Protein AF-A0A4R2FC31-F1 (afdb_monomer_lite)

Structure (mmCIF, N/CA/C/O backbone):
data_AF-A0A4R2FC31-F1
#
_entry.id   AF-A0A4R2FC31-F1
#
loop_
_atom_site.group_PDB
_atom_site.id
_atom_site.type_symbol
_atom_site.label_atom_id
_atom_site.label_alt_id
_atom_site.label_comp_id
_atom_site.label_asym_id
_atom_site.label_entity_id
_atom_site.label_seq_id
_atom_site.pdbx_PDB_ins_code
_atom_site.Cartn_x
_atom_site.Cartn_y
_atom_site.Cartn_z
_atom_site.occupancy
_atom_site.B_iso_or_equiv
_atom_site.auth_seq_id
_atom_site.auth_comp_id
_atom_site.auth_asym_id
_atom_site.auth_atom_id
_atom_site.pdbx_PDB_model_num
ATOM 1 N N . MET A 1 1 ? -2.098 2.720 -35.283 1.00 39.56 1 MET A N 1
ATOM 2 C CA . MET A 1 1 ? -0.636 2.538 -35.132 1.00 39.56 1 MET A CA 1
ATOM 3 C C . MET A 1 1 ? 0.038 3.905 -35.299 1.00 39.56 1 MET A C 1
ATOM 5 O O . MET A 1 1 ? 0.246 4.333 -36.428 1.00 39.56 1 MET A O 1
ATOM 9 N N . ASN A 1 2 ? 0.270 4.651 -34.212 1.00 45.22 2 ASN A N 1
ATOM 10 C CA . ASN A 1 2 ? 0.706 6.057 -34.274 1.00 45.22 2 ASN A CA 1
ATOM 11 C C . ASN A 1 2 ? 2.242 6.185 -34.281 1.00 45.22 2 ASN A C 1
ATOM 13 O O . ASN A 1 2 ? 2.898 5.948 -33.273 1.00 45.22 2 ASN A O 1
ATOM 17 N N . LYS A 1 3 ? 2.805 6.576 -35.434 1.00 54.72 3 LYS A N 1
ATOM 18 C CA . LYS A 1 3 ? 4.255 6.687 -35.712 1.00 54.72 3 LYS A CA 1
ATOM 19 C C . LYS A 1 3 ? 4.962 7.869 -35.027 1.00 54.72 3 LYS A C 1
ATOM 21 O O . LYS A 1 3 ? 6.186 7.920 -35.032 1.00 54.72 3 LYS A O 1
ATOM 26 N N . PHE A 1 4 ? 4.219 8.804 -34.443 1.00 56.22 4 PHE A N 1
ATOM 27 C CA . PHE A 1 4 ? 4.773 10.061 -33.929 1.00 56.22 4 PHE A CA 1
ATOM 28 C C . PHE A 1 4 ? 5.530 9.913 -32.600 1.00 56.22 4 PHE A C 1
ATOM 30 O O . PHE A 1 4 ? 6.471 10.659 -32.353 1.00 56.22 4 PHE A O 1
ATOM 37 N N . LEU A 1 5 ? 5.189 8.915 -31.779 1.00 55.22 5 LEU A N 1
ATOM 38 C CA . LEU A 1 5 ? 5.794 8.736 -30.451 1.00 55.22 5 LEU A CA 1
ATOM 39 C C . LEU A 1 5 ? 7.249 8.242 -30.516 1.00 55.22 5 LEU A C 1
ATOM 41 O O . LEU A 1 5 ? 8.086 8.664 -29.724 1.00 55.22 5 LEU A O 1
ATOM 45 N N . HIS A 1 6 ? 7.584 7.415 -31.509 1.00 51.53 6 HIS A N 1
ATOM 46 C CA . HIS A 1 6 ? 8.933 6.860 -31.664 1.00 51.53 6 HIS A CA 1
ATOM 47 C C . HIS A 1 6 ? 9.963 7.891 -32.160 1.00 51.53 6 HIS A C 1
ATOM 49 O O . HIS A 1 6 ? 11.157 7.733 -31.917 1.00 51.53 6 HIS A O 1
ATOM 55 N N . ALA A 1 7 ? 9.509 8.944 -32.850 1.00 55.12 7 ALA A N 1
ATOM 56 C CA . ALA A 1 7 ? 10.374 9.973 -33.428 1.00 55.12 7 ALA A CA 1
ATOM 57 C C . ALA A 1 7 ? 10.897 10.987 -32.393 1.00 55.12 7 ALA A C 1
ATOM 59 O O . ALA A 1 7 ? 11.861 11.691 -32.675 1.00 55.12 7 ALA A O 1
ATOM 60 N N . MET A 1 8 ? 10.299 11.048 -31.196 1.00 56.06 8 MET A N 1
ATOM 61 C CA . MET A 1 8 ? 10.682 11.995 -30.137 1.00 56.06 8 MET A CA 1
ATOM 62 C C . MET A 1 8 ? 11.614 11.398 -29.070 1.00 56.06 8 MET A C 1
ATOM 64 O O . MET A 1 8 ? 11.817 12.011 -28.028 1.00 56.06 8 MET A O 1
ATOM 68 N N . GLY A 1 9 ? 12.172 10.200 -29.286 1.00 46.47 9 GLY A N 1
ATOM 69 C CA . GLY A 1 9 ? 13.070 9.560 -28.312 1.00 46.47 9 GLY A CA 1
ATOM 70 C C . GLY A 1 9 ? 12.388 9.149 -27.000 1.00 46.47 9 GLY A C 1
ATOM 71 O O . GLY A 1 9 ? 13.064 8.770 -26.049 1.00 46.47 9 GLY A O 1
ATOM 72 N N . ILE A 1 10 ? 11.053 9.200 -26.948 1.00 50.69 10 ILE A N 1
ATOM 73 C CA . ILE A 1 10 ? 10.260 8.766 -25.802 1.00 50.69 10 ILE A CA 1
ATOM 74 C C . ILE A 1 10 ? 10.200 7.241 -25.844 1.00 50.69 10 ILE A C 1
ATOM 76 O O . ILE A 1 10 ? 9.410 6.635 -26.572 1.00 50.69 10 ILE A O 1
ATOM 80 N N . THR A 1 11 ? 11.078 6.601 -25.082 1.00 51.28 11 THR A N 1
ATOM 81 C CA . THR A 1 11 ? 11.016 5.168 -24.817 1.00 51.28 11 THR A CA 1
ATOM 82 C C . THR A 1 11 ? 9.758 4.890 -24.005 1.00 51.28 11 THR A C 1
ATOM 84 O O . THR A 1 11 ? 9.649 5.308 -22.855 1.00 51.28 11 THR A O 1
ATOM 87 N N . GLN A 1 12 ? 8.799 4.178 -24.602 1.00 48.69 12 GLN A N 1
ATOM 88 C CA . GLN A 1 12 ? 7.653 3.651 -23.864 1.00 48.69 12 GLN A CA 1
ATOM 89 C C . GLN A 1 12 ? 8.165 2.867 -22.654 1.00 48.69 12 GLN A C 1
ATOM 91 O O . GLN A 1 12 ? 8.967 1.937 -22.803 1.00 48.69 12 GLN A O 1
ATOM 96 N N . TRP A 1 13 ? 7.706 3.250 -21.463 1.00 44.94 13 TRP A N 1
ATOM 97 C CA . TRP A 1 13 ? 8.005 2.536 -20.232 1.00 44.94 13 TRP A CA 1
ATOM 98 C C . TRP A 1 13 ? 7.321 1.171 -20.312 1.00 44.94 13 TRP A C 1
ATOM 100 O O . TRP A 1 13 ? 6.120 1.034 -20.098 1.00 44.94 13 TRP A O 1
ATOM 110 N N . ARG A 1 14 ? 8.078 0.147 -20.710 1.00 44.22 14 ARG A N 1
ATOM 111 C CA . ARG A 1 14 ? 7.619 -1.236 -20.615 1.00 44.22 14 ARG A CA 1
ATOM 112 C C . ARG A 1 14 ? 7.818 -1.662 -19.164 1.00 44.22 14 ARG A C 1
ATOM 114 O O . ARG A 1 14 ? 8.974 -1.670 -18.732 1.00 44.22 14 ARG A O 1
ATOM 121 N N . PRO A 1 15 ? 6.768 -2.046 -18.415 1.00 44.22 15 PRO A N 1
ATOM 122 C CA . PRO A 1 15 ? 6.983 -2.765 -17.174 1.00 44.22 15 PRO A CA 1
ATOM 123 C C . PRO A 1 15 ? 7.801 -4.005 -17.524 1.00 44.22 15 PRO A C 1
ATOM 125 O O . PRO A 1 15 ? 7.405 -4.846 -18.335 1.00 44.22 15 PRO A O 1
ATOM 128 N N . LYS A 1 16 ? 9.018 -4.054 -16.986 1.00 41.56 16 LYS A N 1
ATOM 129 C CA . LYS A 1 16 ? 9.948 -5.157 -17.173 1.00 41.56 16 LYS A CA 1
ATOM 130 C C . LYS A 1 16 ? 9.404 -6.313 -16.336 1.00 41.56 16 LYS A C 1
ATOM 132 O O . LYS A 1 16 ? 9.859 -6.539 -15.223 1.00 41.56 16 LYS A O 1
ATOM 137 N N . VAL A 1 17 ? 8.407 -7.027 -16.860 1.00 42.53 17 VAL A N 1
ATOM 138 C CA . VAL A 1 17 ? 7.999 -8.343 -16.351 1.00 42.53 17 VAL A CA 1
ATOM 139 C C . VAL A 1 17 ? 9.101 -9.322 -16.759 1.00 42.53 17 VAL A C 1
ATOM 141 O O . VAL A 1 17 ? 8.980 -10.104 -17.695 1.00 42.53 17 VAL A O 1
ATOM 144 N N . GLY A 1 18 ? 10.263 -9.153 -16.137 1.00 38.59 18 GLY A N 1
ATOM 145 C CA . GLY A 1 18 ? 11.399 -10.048 -16.225 1.00 38.59 18 GLY A CA 1
ATOM 146 C C . GLY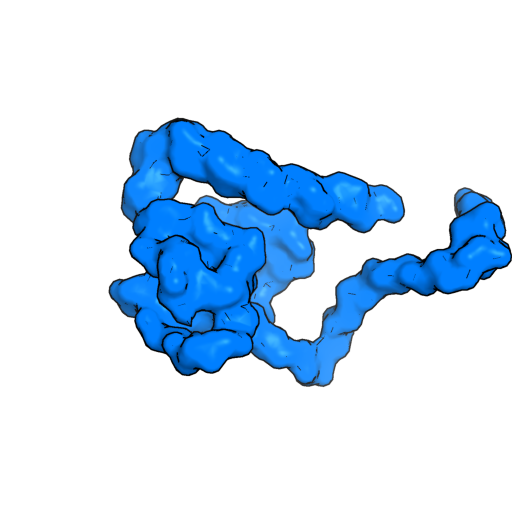 A 1 18 ? 11.521 -10.738 -14.882 1.00 38.59 18 GLY A C 1
ATOM 147 O O . GLY A 1 18 ? 11.609 -10.064 -13.856 1.00 38.59 18 GLY A O 1
ATOM 148 N N . ALA A 1 19 ? 11.513 -12.067 -14.896 1.00 37.78 19 ALA A N 1
ATOM 149 C CA . ALA A 1 19 ? 11.889 -12.885 -13.753 1.00 37.78 19 ALA A CA 1
ATOM 150 C C . ALA A 1 19 ? 13.223 -12.359 -13.183 1.00 37.78 19 ALA A C 1
ATOM 152 O O . ALA A 1 19 ? 14.250 -12.438 -13.856 1.00 37.78 19 ALA A O 1
ATOM 153 N N . GLY A 1 20 ? 13.178 -11.733 -12.002 1.00 43.66 20 GLY A N 1
ATOM 154 C CA . GLY A 1 20 ? 14.325 -11.061 -11.375 1.00 43.66 20 GLY A CA 1
ATOM 155 C C . GLY A 1 20 ? 14.123 -9.588 -10.993 1.00 43.66 20 GLY A C 1
ATOM 156 O O . GLY A 1 20 ? 15.067 -8.971 -10.507 1.00 43.66 20 GLY A O 1
ATOM 157 N N . ALA A 1 21 ? 12.939 -8.997 -11.198 1.00 52.09 21 ALA A N 1
ATOM 158 C CA . ALA A 1 21 ? 12.614 -7.710 -10.576 1.00 52.09 21 ALA A CA 1
ATOM 159 C C . ALA A 1 21 ? 12.565 -7.858 -9.036 1.00 52.09 21 ALA A C 1
ATOM 161 O O . ALA A 1 21 ? 12.040 -8.867 -8.559 1.00 52.09 21 ALA A O 1
ATOM 162 N N . PRO A 1 22 ? 13.111 -6.898 -8.262 1.00 58.28 22 PRO A N 1
ATOM 163 C CA . PRO A 1 22 ? 13.040 -6.943 -6.804 1.00 58.28 22 PRO A CA 1
ATOM 164 C C . PRO A 1 22 ? 11.576 -6.963 -6.359 1.00 58.28 22 PRO A C 1
ATOM 166 O O . PRO A 1 22 ? 10.744 -6.261 -6.942 1.00 58.28 22 PRO A O 1
ATOM 169 N N . ALA A 1 23 ? 11.269 -7.784 -5.353 1.00 65.25 23 ALA A N 1
ATOM 170 C CA . ALA A 1 23 ? 9.930 -7.853 -4.787 1.00 65.25 23 ALA A CA 1
ATOM 171 C C . ALA A 1 23 ? 9.499 -6.461 -4.300 1.00 65.25 23 ALA A C 1
ATOM 173 O O . ALA A 1 23 ? 10.279 -5.725 -3.694 1.00 65.25 23 ALA A O 1
ATOM 174 N N . LEU A 1 24 ? 8.261 -6.085 -4.601 1.00 79.38 24 LEU A N 1
ATOM 175 C CA . LEU A 1 24 ? 7.690 -4.811 -4.187 1.00 79.38 24 LEU A CA 1
ATOM 176 C C . LEU A 1 24 ? 7.267 -4.905 -2.722 1.00 79.38 24 LEU A C 1
ATOM 178 O O . LEU A 1 24 ? 6.448 -5.749 -2.366 1.00 79.38 24 LEU A O 1
ATOM 182 N N . LEU A 1 25 ? 7.821 -4.036 -1.883 1.00 82.06 25 LEU A N 1
ATOM 183 C CA . LEU A 1 25 ? 7.621 -4.091 -0.439 1.00 82.06 25 LEU A CA 1
ATOM 184 C C . LEU A 1 25 ? 6.302 -3.421 -0.035 1.00 82.06 25 LEU A C 1
ATOM 186 O O . LEU A 1 25 ? 6.005 -2.305 -0.468 1.00 82.06 25 LEU A O 1
ATOM 190 N N . LEU A 1 26 ? 5.528 -4.102 0.804 1.00 84.00 26 LEU A N 1
ATOM 191 C CA . LEU A 1 26 ? 4.323 -3.604 1.463 1.00 84.00 26 LEU A CA 1
ATOM 192 C C . LEU A 1 26 ? 4.608 -3.551 2.967 1.00 84.00 26 LEU A C 1
ATOM 194 O O . LEU A 1 26 ? 4.865 -4.595 3.557 1.00 84.00 26 LEU A O 1
ATOM 198 N N . LEU A 1 27 ? 4.572 -2.367 3.574 1.00 83.25 27 LEU A N 1
ATOM 199 C CA . LEU A 1 27 ? 4.850 -2.188 5.002 1.00 83.25 27 LEU A CA 1
ATOM 200 C C . LEU A 1 27 ? 3.550 -2.242 5.813 1.00 83.25 27 LEU A C 1
ATOM 202 O O . LEU A 1 27 ? 2.681 -1.384 5.627 1.00 83.25 27 LEU A O 1
ATOM 206 N N . ALA A 1 28 ? 3.416 -3.236 6.689 1.00 83.75 28 ALA A N 1
ATOM 207 C CA . ALA A 1 28 ? 2.263 -3.419 7.570 1.00 83.75 28 ALA A CA 1
ATOM 208 C C . ALA A 1 28 ? 2.645 -4.200 8.839 1.00 83.75 28 ALA A C 1
ATOM 210 O O . ALA A 1 28 ? 3.470 -5.105 8.757 1.00 83.75 28 ALA A O 1
ATOM 211 N N . ASP A 1 29 ? 1.980 -3.909 9.964 1.00 75.88 29 ASP A N 1
ATOM 212 C CA . ASP A 1 29 ? 2.174 -4.528 11.294 1.00 75.88 29 ASP A CA 1
ATOM 213 C C . ASP A 1 29 ? 1.745 -6.012 11.373 1.00 75.88 29 ASP A C 1
ATOM 215 O O . ASP A 1 29 ? 0.942 -6.412 12.209 1.00 75.88 29 ASP A O 1
ATOM 219 N N . ASP A 1 30 ? 2.312 -6.860 10.518 1.00 60.16 30 ASP A N 1
ATOM 220 C CA . ASP A 1 30 ? 2.217 -8.321 10.611 1.00 60.16 30 ASP A CA 1
ATOM 221 C C . ASP A 1 30 ? 0.855 -8.903 10.181 1.00 60.16 30 ASP A C 1
ATOM 223 O O . ASP A 1 30 ? 0.096 -9.503 10.943 1.00 60.16 30 ASP A O 1
ATOM 227 N N . ASP A 1 31 ? 0.543 -8.743 8.891 1.00 67.69 31 ASP A N 1
ATOM 228 C CA . ASP A 1 31 ? -0.607 -9.402 8.280 1.00 67.69 31 ASP A CA 1
ATOM 229 C C . ASP A 1 31 ? -0.216 -10.072 6.956 1.00 67.69 31 ASP A C 1
ATOM 231 O O . ASP A 1 31 ? -0.377 -9.528 5.862 1.00 67.69 31 ASP A O 1
ATOM 235 N N . HIS A 1 32 ? 0.294 -11.305 7.026 1.00 64.38 32 HIS A N 1
ATOM 236 C CA . HIS A 1 32 ? 0.543 -12.122 5.831 1.00 64.38 32 HIS A CA 1
ATOM 237 C C . HIS A 1 32 ? -0.729 -12.360 4.990 1.00 64.38 32 HIS A C 1
ATOM 239 O O . HIS A 1 32 ? -0.632 -12.737 3.818 1.00 64.38 32 HIS A O 1
ATOM 245 N N . SER A 1 33 ? -1.925 -12.119 5.546 1.00 78.25 33 SER A N 1
ATOM 246 C CA . SER A 1 33 ? -3.189 -12.182 4.807 1.00 78.25 33 SER A CA 1
ATOM 247 C C . SER A 1 33 ? -3.499 -10.902 4.020 1.00 78.25 33 SER A C 1
ATOM 249 O O . SER A 1 33 ? -4.406 -10.899 3.185 1.00 78.25 33 SER A O 1
ATOM 251 N N . LEU A 1 34 ? -2.695 -9.844 4.175 1.00 83.25 34 LEU A N 1
ATOM 252 C CA . LEU A 1 34 ? -2.862 -8.567 3.480 1.00 83.25 34 LEU A CA 1
ATOM 253 C C . LEU A 1 34 ? -2.863 -8.726 1.954 1.00 83.25 34 LEU A C 1
ATOM 255 O O . LEU A 1 34 ? -3.674 -8.108 1.270 1.00 83.25 34 LEU A O 1
ATOM 259 N N . LEU A 1 35 ? -2.026 -9.614 1.408 1.00 83.25 35 LEU A N 1
ATOM 260 C CA . LEU A 1 35 ? -2.007 -9.923 -0.030 1.00 83.25 35 LEU A CA 1
ATOM 261 C C . LEU A 1 35 ? -3.255 -10.672 -0.513 1.00 83.25 35 LEU A C 1
ATOM 263 O O . LEU A 1 35 ? -3.580 -10.629 -1.698 1.00 83.25 35 LEU A O 1
ATOM 267 N N . GLN A 1 36 ? -3.968 -11.341 0.393 1.00 84.44 36 GLN A N 1
ATOM 268 C CA . GLN A 1 36 ? -5.235 -12.019 0.106 1.00 84.44 36 GLN A CA 1
ATOM 269 C C . GLN A 1 36 ? -6.434 -11.077 0.274 1.00 84.44 36 GLN A C 1
ATOM 271 O O . GLN A 1 36 ? -7.559 -11.413 -0.103 1.00 84.44 36 GLN A O 1
ATOM 276 N N . HIS A 1 37 ? -6.210 -9.881 0.820 1.00 86.50 37 HIS A N 1
ATOM 277 C CA . HIS A 1 37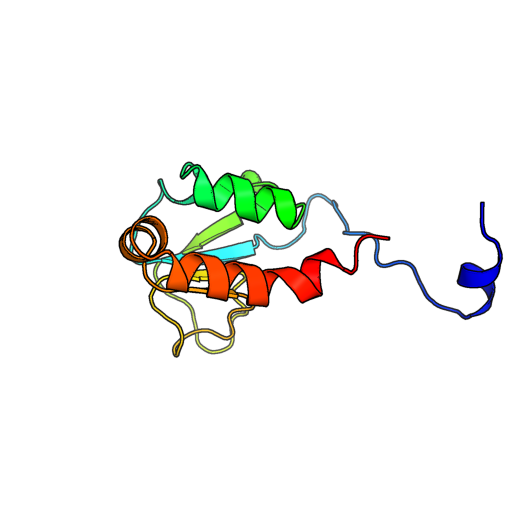 ? -7.271 -8.944 1.110 1.00 86.50 37 HIS A CA 1
ATOM 278 C C . HIS A 1 37 ? -7.883 -8.379 -0.192 1.00 86.50 37 HIS A C 1
ATOM 280 O O . HIS A 1 37 ? -7.160 -7.805 -1.014 1.00 86.50 37 HIS A O 1
ATOM 286 N N . PRO A 1 38 ? -9.218 -8.440 -0.396 1.00 86.62 38 PRO A N 1
ATOM 287 C CA . PRO A 1 38 ? -9.853 -8.063 -1.667 1.00 86.62 38 PRO A CA 1
ATOM 288 C C . PRO A 1 38 ? -9.545 -6.635 -2.131 1.00 86.62 38 PRO A C 1
ATOM 290 O O . PRO A 1 38 ? -9.389 -6.379 -3.327 1.00 86.62 38 PRO A O 1
ATOM 293 N N . LEU A 1 39 ? -9.437 -5.697 -1.184 1.00 85.88 39 LEU A N 1
ATOM 294 C CA . LEU A 1 39 ? -9.086 -4.306 -1.476 1.00 85.88 39 LEU A CA 1
ATOM 295 C C . LEU A 1 39 ? -7.649 -4.198 -1.994 1.00 85.88 39 LEU A C 1
ATOM 297 O O . LEU A 1 39 ? -7.416 -3.525 -2.994 1.00 85.88 39 LEU A O 1
ATOM 301 N N . VAL A 1 40 ? -6.709 -4.903 -1.361 1.00 87.81 40 VAL A N 1
ATOM 302 C CA . VAL A 1 40 ? -5.291 -4.884 -1.737 1.00 87.81 40 VAL A CA 1
ATOM 303 C C . VAL A 1 40 ? -5.123 -5.516 -3.113 1.00 87.81 40 VAL A C 1
ATOM 305 O O . VAL A 1 40 ? -4.545 -4.891 -3.995 1.00 87.81 40 VAL A O 1
ATOM 308 N N . ILE A 1 41 ? -5.745 -6.674 -3.357 1.00 87.81 41 ILE A N 1
ATOM 309 C CA . ILE A 1 41 ? -5.763 -7.328 -4.676 1.00 87.81 41 ILE A CA 1
ATOM 310 C C . ILE A 1 41 ? -6.301 -6.385 -5.758 1.00 87.81 41 ILE A C 1
ATOM 312 O O . ILE A 1 41 ? -5.750 -6.316 -6.856 1.00 87.81 41 ILE A O 1
ATOM 316 N N . THR A 1 42 ? -7.383 -5.660 -5.467 1.00 86.62 42 THR A N 1
ATOM 317 C CA . THR A 1 42 ? -7.985 -4.724 -6.427 1.00 86.62 42 THR A CA 1
ATOM 318 C C . THR A 1 42 ? -7.024 -3.591 -6.768 1.00 86.62 42 THR A C 1
ATOM 320 O O . THR A 1 42 ? -6.852 -3.268 -7.940 1.00 86.62 42 THR A O 1
ATOM 323 N N . VAL A 1 43 ? -6.364 -3.016 -5.764 1.00 86.50 43 VAL A N 1
ATOM 324 C CA . VAL A 1 43 ? -5.401 -1.925 -5.953 1.00 86.50 43 VAL A CA 1
ATOM 325 C C . VAL A 1 43 ? -4.147 -2.405 -6.682 1.00 86.50 43 VAL A C 1
ATOM 327 O O . VAL A 1 43 ? -3.733 -1.768 -7.647 1.00 8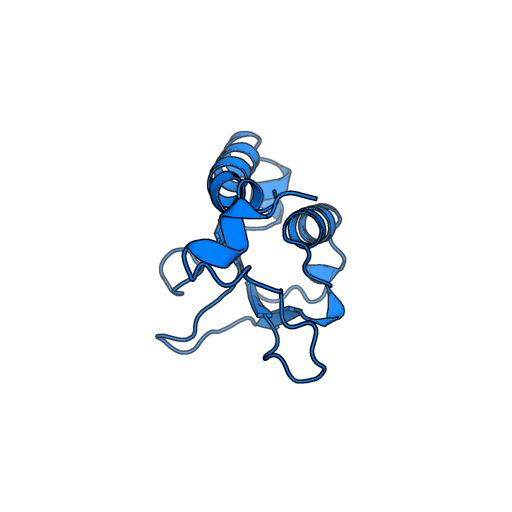6.50 43 VAL A O 1
ATOM 330 N N . LEU A 1 44 ? -3.592 -3.559 -6.306 1.00 86.12 44 LEU A N 1
ATOM 331 C CA . LEU A 1 44 ? -2.461 -4.169 -7.010 1.00 86.12 44 LEU A CA 1
ATOM 332 C C . LEU A 1 44 ? -2.801 -4.434 -8.481 1.00 86.12 44 LEU A C 1
ATOM 334 O O . LEU A 1 44 ? -2.026 -4.083 -9.367 1.00 86.12 44 LEU A O 1
ATOM 338 N N . ARG A 1 45 ? -4.004 -4.949 -8.762 1.00 84.75 45 ARG A N 1
ATOM 339 C CA . ARG A 1 45 ? -4.488 -5.159 -10.133 1.00 84.75 45 ARG A CA 1
ATOM 340 C C . ARG A 1 45 ? -4.594 -3.857 -10.922 1.00 84.75 45 ARG A C 1
ATOM 342 O O . ARG A 1 45 ? -4.213 -3.842 -12.087 1.00 84.75 45 ARG A O 1
ATOM 349 N N . LEU A 1 46 ? -5.103 -2.786 -10.312 1.00 82.50 46 LEU A N 1
ATOM 350 C CA . LEU A 1 46 ? -5.184 -1.466 -10.948 1.00 82.50 46 LEU A CA 1
ATOM 351 C C . LEU A 1 46 ? -3.796 -0.921 -11.300 1.00 82.50 46 LEU A C 1
ATOM 353 O O . LEU A 1 46 ? -3.624 -0.324 -12.355 1.00 82.50 46 LEU A O 1
ATOM 357 N N . LEU A 1 47 ? -2.803 -1.191 -10.455 1.00 81.50 47 LEU A N 1
ATOM 358 C CA . LEU A 1 47 ? -1.403 -0.844 -10.697 1.00 81.50 47 LEU A CA 1
ATOM 359 C C . LEU A 1 47 ? -0.690 -1.805 -11.669 1.00 81.50 47 LEU A C 1
ATOM 361 O O . LEU A 1 47 ? 0.473 -1.582 -12.000 1.00 81.50 47 LEU A O 1
ATOM 365 N N . GLY A 1 48 ? -1.353 -2.875 -12.123 1.00 81.38 48 GLY A N 1
ATOM 366 C CA . GLY A 1 48 ? -0.755 -3.900 -12.984 1.00 81.38 48 GLY A CA 1
ATOM 367 C C . GLY A 1 48 ? 0.285 -4.776 -12.276 1.00 81.38 48 GLY A C 1
ATOM 368 O O . GLY A 1 48 ? 1.165 -5.335 -12.929 1.00 81.38 48 GLY A O 1
ATOM 369 N N . ILE A 1 49 ? 0.206 -4.882 -10.948 1.00 83.06 49 ILE A N 1
ATOM 370 C CA . ILE A 1 49 ? 1.153 -5.602 -10.097 1.00 83.06 49 ILE A CA 1
ATOM 371 C C . ILE A 1 49 ? 0.537 -6.937 -9.676 1.00 83.06 49 ILE A C 1
ATOM 373 O O . ILE A 1 49 ? -0.599 -7.000 -9.201 1.00 83.06 49 ILE A O 1
ATOM 377 N N . ALA A 1 50 ? 1.297 -8.012 -9.859 1.00 82.69 50 ALA A N 1
ATOM 378 C CA . ALA A 1 50 ? 0.905 -9.346 -9.431 1.00 82.69 50 ALA A CA 1
ATOM 379 C C . ALA A 1 50 ? 1.170 -9.503 -7.917 1.00 82.69 50 ALA A C 1
ATOM 381 O O . ALA A 1 50 ? 2.254 -9.112 -7.474 1.00 82.69 50 ALA A O 1
ATOM 382 N N . PRO A 1 51 ? 0.242 -10.054 -7.110 1.00 81.81 51 PRO A N 1
ATOM 383 C CA . PRO A 1 51 ? 0.455 -10.246 -5.671 1.00 81.81 51 PRO A CA 1
ATOM 384 C C . PRO A 1 51 ? 1.708 -11.065 -5.341 1.00 81.81 51 PRO A C 1
ATOM 386 O O . PRO A 1 51 ? 2.343 -10.831 -4.321 1.00 81.81 51 PRO A O 1
ATOM 389 N N . GLU A 1 52 ? 2.098 -11.986 -6.223 1.00 82.38 52 GLU A N 1
ATOM 390 C CA . GLU A 1 52 ? 3.288 -12.832 -6.083 1.00 82.38 52 GLU A CA 1
ATOM 391 C C . GLU A 1 52 ? 4.597 -12.045 -6.249 1.00 82.38 52 GLU A C 1
ATOM 393 O O . GLU A 1 52 ? 5.658 -12.510 -5.841 1.00 82.38 52 GLU A O 1
ATOM 398 N N . ALA A 1 53 ? 4.531 -10.856 -6.853 1.00 82.00 53 ALA A N 1
ATOM 399 C CA . ALA A 1 53 ? 5.654 -9.933 -6.964 1.00 82.00 53 ALA A CA 1
ATOM 400 C C . ALA A 1 53 ? 5.773 -9.001 -5.746 1.00 82.00 53 ALA A C 1
ATOM 402 O O . ALA A 1 53 ? 6.686 -8.175 -5.705 1.00 82.00 53 ALA A O 1
ATOM 403 N N . CYS A 1 54 ? 4.859 -9.103 -4.777 1.00 84.31 54 CYS A N 1
ATOM 404 C CA . CYS A 1 54 ? 4.850 -8.291 -3.569 1.00 84.31 54 CYS A CA 1
ATOM 405 C C . CYS A 1 54 ? 5.325 -9.089 -2.353 1.00 84.31 54 CYS A C 1
ATOM 407 O O . CYS A 1 54 ? 5.046 -10.278 -2.214 1.00 84.31 54 CYS A O 1
ATOM 409 N N . GLN A 1 55 ? 5.997 -8.404 -1.435 1.00 85.69 55 GLN A N 1
ATOM 410 C CA . GLN A 1 55 ? 6.420 -8.950 -0.153 1.00 85.69 55 GLN A CA 1
ATOM 411 C C . GLN A 1 55 ? 5.913 -8.045 0.966 1.00 85.69 55 GLN A C 1
ATOM 413 O O . GLN A 1 55 ? 6.158 -6.841 0.947 1.00 85.69 55 GLN A O 1
ATOM 418 N N . VAL A 1 56 ? 5.208 -8.628 1.934 1.00 86.12 56 VAL A N 1
ATOM 419 C CA . VAL A 1 56 ? 4.788 -7.918 3.147 1.00 86.12 56 VAL A CA 1
ATOM 420 C C . VAL A 1 56 ? 5.940 -7.943 4.145 1.00 86.12 56 VAL A C 1
ATOM 422 O O . VAL A 1 56 ? 6.505 -9.007 4.403 1.00 86.12 56 VAL A O 1
ATOM 425 N N . ILE A 1 57 ? 6.291 -6.774 4.665 1.00 86.25 57 ILE A N 1
ATOM 426 C CA . ILE A 1 57 ? 7.314 -6.558 5.687 1.00 86.25 57 ILE A CA 1
ATOM 427 C C . ILE A 1 57 ? 6.692 -5.793 6.855 1.00 86.25 57 ILE A C 1
ATOM 429 O O . ILE A 1 57 ? 5.814 -4.957 6.646 1.00 86.25 57 ILE A O 1
ATOM 433 N N . SER A 1 58 ? 7.140 -6.089 8.071 1.00 82.38 58 SER A N 1
ATOM 434 C CA . SER A 1 58 ? 6.731 -5.386 9.293 1.00 82.38 58 SER A CA 1
ATOM 435 C C . SER A 1 58 ? 7.639 -4.211 9.628 1.00 82.38 58 SER A C 1
ATOM 437 O O . SER A 1 58 ? 7.203 -3.247 10.236 1.00 82.38 58 SER A O 1
ATOM 439 N N . GLU A 1 59 ? 8.893 -4.271 9.191 1.00 78.88 59 GLU A N 1
ATOM 440 C CA . GLU A 1 59 ? 9.899 -3.251 9.454 1.00 78.88 59 GLU A CA 1
ATOM 441 C C . GLU A 1 59 ? 10.651 -2.938 8.165 1.00 78.88 59 GLU A C 1
ATOM 443 O O . GLU A 1 59 ? 10.852 -3.809 7.311 1.00 78.88 59 GLU A O 1
ATOM 448 N N . VAL A 1 60 ? 11.067 -1.683 8.024 1.00 76.56 60 VAL A N 1
ATOM 449 C CA . VAL A 1 60 ? 11.822 -1.205 6.872 1.00 76.56 60 VAL A CA 1
ATOM 450 C C . VAL A 1 60 ? 13.056 -0.444 7.342 1.00 76.56 60 VAL A C 1
ATOM 452 O O . VAL A 1 60 ? 12.974 0.419 8.213 1.00 76.56 60 VAL A O 1
ATOM 455 N N . ASP A 1 61 ? 14.212 -0.740 6.749 1.00 75.38 61 ASP A N 1
ATOM 456 C CA . ASP A 1 61 ? 15.415 0.054 6.984 1.00 75.38 61 ASP A CA 1
ATOM 457 C C . ASP A 1 61 ? 15.263 1.444 6.352 1.00 75.38 61 ASP A C 1
ATOM 459 O O . ASP A 1 61 ? 14.773 1.583 5.222 1.00 75.38 61 ASP A O 1
ATOM 463 N N . ALA A 1 62 ? 15.736 2.477 7.054 1.00 65.44 62 ALA A N 1
ATOM 464 C CA . ALA A 1 62 ? 15.640 3.864 6.610 1.00 65.44 62 ALA A CA 1
ATOM 465 C C . ALA A 1 62 ? 16.208 4.054 5.189 1.00 65.44 62 ALA A C 1
ATOM 467 O O . ALA A 1 62 ? 17.357 3.715 4.903 1.00 65.44 62 ALA A O 1
ATOM 468 N N . GLY A 1 63 ? 15.396 4.631 4.298 1.00 66.25 63 GLY A N 1
ATOM 469 C CA . GLY A 1 63 ? 15.758 4.871 2.896 1.00 66.25 63 GLY A CA 1
ATOM 470 C C . GLY A 1 63 ? 15.454 3.713 1.939 1.00 66.25 63 GLY A C 1
ATOM 471 O O . GLY A 1 63 ? 15.731 3.832 0.744 1.00 66.25 63 GLY A O 1
ATOM 472 N N . THR A 1 64 ? 14.866 2.614 2.418 1.00 75.56 64 THR A N 1
ATOM 473 C CA . THR A 1 64 ? 14.365 1.557 1.533 1.00 75.56 64 THR A CA 1
ATOM 474 C C . THR A 1 64 ? 13.038 1.996 0.906 1.00 75.56 64 THR A C 1
ATOM 476 O O . THR A 1 64 ? 12.104 2.339 1.633 1.00 75.56 64 THR A O 1
ATOM 479 N N . PRO A 1 65 ? 12.913 1.984 -0.433 1.00 77.69 65 PRO A N 1
ATOM 480 C CA . PRO A 1 65 ? 11.681 2.384 -1.094 1.00 77.69 65 PRO A CA 1
ATOM 481 C C . PRO A 1 65 ? 10.590 1.333 -0.875 1.00 77.69 65 PRO A C 1
ATOM 483 O O . PRO A 1 65 ? 10.763 0.155 -1.203 1.00 77.69 65 PRO A O 1
ATOM 486 N N . VAL A 1 66 ? 9.439 1.775 -0.378 1.00 84.75 66 VAL A N 1
ATOM 487 C CA . VAL A 1 66 ? 8.267 0.924 -0.139 1.00 84.75 66 VAL A CA 1
ATOM 488 C C . VAL A 1 66 ? 7.211 1.236 -1.198 1.00 84.75 66 VAL A C 1
ATOM 490 O O . VAL A 1 66 ? 7.009 2.383 -1.597 1.00 84.75 66 VAL A O 1
ATOM 493 N N . LEU A 1 67 ? 6.528 0.214 -1.714 1.00 86.19 67 LEU A N 1
ATOM 494 C CA . LEU A 1 67 ? 5.432 0.448 -2.654 1.00 86.19 67 LEU A CA 1
ATOM 495 C C . LEU A 1 67 ? 4.231 1.050 -1.925 1.00 86.19 67 LEU A C 1
ATOM 497 O O . LEU A 1 67 ? 3.640 2.014 -2.404 1.00 86.19 67 LEU A O 1
ATOM 501 N N . TRP A 1 68 ? 3.863 0.457 -0.793 1.00 88.31 68 TRP A N 1
ATOM 502 C CA . TRP A 1 68 ? 2.680 0.845 -0.043 1.00 88.31 68 TRP A CA 1
ATOM 503 C C . TRP A 1 68 ? 2.902 0.652 1.459 1.00 88.31 68 TRP A C 1
ATOM 505 O O . TRP A 1 68 ? 3.225 -0.456 1.885 1.00 88.31 68 TRP A O 1
ATOM 515 N N . SER A 1 69 ? 2.723 1.707 2.251 1.00 88.38 69 SER A N 1
ATOM 516 C CA . SER A 1 69 ? 2.702 1.640 3.712 1.00 88.38 69 SER A CA 1
ATOM 517 C C . SER A 1 69 ? 1.277 1.736 4.266 1.00 88.38 69 SER A C 1
ATOM 519 O O . SER A 1 69 ? 0.443 2.522 3.801 1.00 88.38 69 SER A O 1
ATOM 521 N N . PHE A 1 70 ? 0.998 0.920 5.281 1.00 87.94 70 PHE A N 1
ATOM 522 C CA . PHE A 1 70 ? -0.262 0.897 6.018 1.00 87.94 70 PHE A CA 1
ATOM 523 C C . PHE A 1 70 ? -0.002 1.325 7.460 1.00 87.94 70 PHE A C 1
ATOM 525 O O . PHE A 1 70 ? 0.676 0.615 8.190 1.00 87.94 70 PHE A O 1
ATOM 532 N N . GLY A 1 71 ? -0.525 2.478 7.874 1.00 83.06 71 GLY A N 1
ATOM 533 C CA . GLY A 1 71 ? -0.372 3.007 9.236 1.00 83.06 71 GLY A CA 1
ATOM 534 C C . GLY A 1 71 ? 0.980 3.669 9.539 1.00 83.06 71 GLY A C 1
ATOM 535 O O . GLY A 1 71 ? 1.100 4.315 10.570 1.00 83.06 71 GLY A O 1
ATOM 536 N N . HIS A 1 72 ? 1.952 3.584 8.624 1.00 72.75 72 HIS A N 1
ATOM 537 C CA . HIS A 1 72 ? 3.345 4.006 8.832 1.00 72.75 72 HIS A CA 1
ATOM 538 C C . HIS A 1 72 ? 3.762 5.115 7.849 1.00 72.75 72 HIS A C 1
ATOM 540 O O . HIS A 1 72 ? 4.732 4.975 7.104 1.00 72.75 72 HIS A O 1
ATOM 546 N N . SER A 1 73 ? 2.987 6.204 7.764 1.00 63.16 73 SER A N 1
ATOM 547 C CA . SER A 1 73 ? 3.196 7.256 6.750 1.00 63.16 73 SER A CA 1
ATOM 548 C C . SER A 1 73 ? 4.535 7.986 6.855 1.00 63.16 73 SER A C 1
ATOM 550 O O . SER A 1 73 ? 4.984 8.538 5.854 1.00 63.16 73 SER A O 1
ATOM 552 N N . ASP A 1 74 ? 5.151 7.983 8.037 1.00 65.12 74 ASP A N 1
ATOM 553 C CA . ASP A 1 74 ? 6.301 8.836 8.354 1.00 65.12 74 ASP A CA 1
ATOM 554 C C . ASP A 1 74 ? 7.635 8.065 8.362 1.00 65.12 74 ASP A C 1
ATOM 556 O O . ASP A 1 74 ? 8.703 8.673 8.392 1.00 65.12 74 ASP A O 1
ATOM 560 N N . GLU A 1 75 ? 7.587 6.730 8.318 1.00 62.41 75 GLU A N 1
ATOM 561 C CA . GLU A 1 75 ? 8.758 5.860 8.520 1.00 62.41 75 GLU A CA 1
ATOM 562 C C . GLU A 1 75 ? 9.376 5.353 7.212 1.00 62.41 75 GLU A C 1
ATOM 564 O O . GLU A 1 75 ? 10.543 4.962 7.178 1.00 62.41 75 GLU A O 1
ATOM 569 N N . ALA A 1 76 ? 8.619 5.398 6.114 1.00 62.53 76 ALA A N 1
ATOM 570 C CA . ALA A 1 76 ? 9.024 4.861 4.823 1.00 62.53 76 ALA A CA 1
ATOM 571 C C . ALA A 1 76 ? 8.913 5.909 3.713 1.00 62.53 76 ALA A C 1
ATOM 573 O O . ALA A 1 76 ? 7.921 6.634 3.634 1.00 62.53 76 ALA A O 1
ATOM 574 N N . ASP A 1 77 ? 9.869 5.905 2.779 1.00 72.88 77 ASP A N 1
ATOM 575 C CA . ASP A 1 77 ? 9.688 6.540 1.467 1.00 72.88 77 ASP A CA 1
ATOM 576 C C . ASP A 1 77 ? 8.738 5.662 0.630 1.00 72.88 77 ASP A C 1
ATOM 578 O O . ASP A 1 77 ? 9.145 4.866 -0.226 1.00 72.88 77 ASP A O 1
ATOM 582 N N . ALA A 1 78 ? 7.457 5.705 1.004 1.00 80.38 78 ALA A N 1
ATOM 583 C CA . ALA A 1 78 ? 6.398 4.901 0.425 1.00 80.38 78 ALA A CA 1
ATOM 584 C C . ALA A 1 78 ? 5.729 5.644 -0.734 1.00 80.38 78 ALA A C 1
ATOM 586 O O . ALA A 1 78 ? 5.335 6.803 -0.613 1.00 80.38 78 ALA A O 1
ATOM 587 N N . LYS A 1 79 ? 5.536 4.955 -1.864 1.00 82.31 79 LYS A N 1
ATOM 588 C CA . LYS A 1 79 ? 4.804 5.533 -3.007 1.00 82.31 79 LYS A CA 1
ATOM 589 C C . LYS A 1 79 ? 3.326 5.757 -2.706 1.00 82.31 79 LYS A C 1
ATOM 591 O O . LYS A 1 79 ? 2.723 6.675 -3.251 1.00 82.31 79 LYS A O 1
ATOM 596 N N . ILE A 1 80 ? 2.748 4.883 -1.890 1.00 86.62 80 ILE A N 1
ATOM 597 C CA . ILE A 1 80 ? 1.361 4.954 -1.449 1.00 86.62 80 ILE A CA 1
ATOM 598 C C . ILE A 1 80 ? 1.372 4.862 0.070 1.00 86.62 80 ILE A C 1
ATOM 600 O O . ILE A 1 80 ? 1.910 3.907 0.625 1.00 86.62 80 ILE A O 1
ATOM 604 N N . SER A 1 81 ? 0.737 5.820 0.733 1.00 87.88 81 SER A N 1
ATOM 605 C CA . SER A 1 81 ? 0.621 5.835 2.191 1.00 87.88 81 SER A CA 1
ATOM 606 C C . SER A 1 81 ? -0.849 5.871 2.567 1.00 87.88 81 SER A C 1
ATOM 608 O O . SER A 1 81 ? -1.587 6.795 2.204 1.00 87.88 81 SER A O 1
ATOM 610 N N . THR A 1 82 ? -1.295 4.853 3.294 1.00 89.00 82 THR A N 1
ATOM 611 C CA . THR A 1 82 ? -2.671 4.758 3.789 1.00 89.00 82 THR A CA 1
ATOM 612 C C . THR A 1 82 ? -2.703 4.500 5.288 1.00 89.00 82 THR A C 1
ATOM 614 O O . THR A 1 82 ? -1.728 3.993 5.836 1.00 89.00 82 THR A O 1
ATOM 617 N N . PRO A 1 83 ? -3.834 4.779 5.961 1.00 87.19 83 PRO A N 1
ATOM 618 C CA . PRO A 1 83 ? -4.083 4.239 7.295 1.00 87.19 83 PRO A CA 1
ATOM 619 C C . PR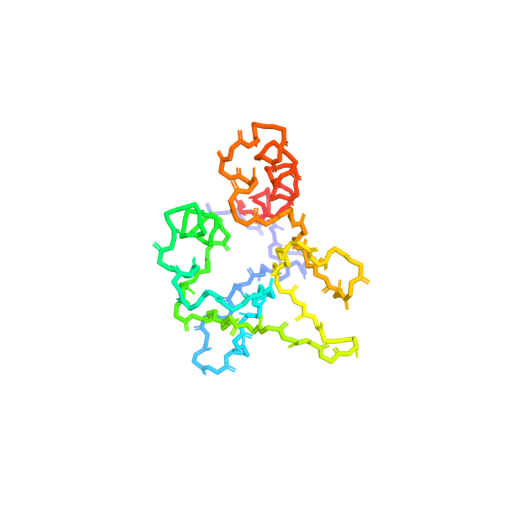O A 1 83 ? -4.091 2.701 7.281 1.00 87.19 83 PRO A C 1
ATOM 621 O O . PRO A 1 83 ? -3.939 2.067 6.229 1.00 87.19 83 PRO A O 1
ATOM 624 N N . THR A 1 84 ? -4.279 2.092 8.451 1.00 88.31 84 THR A N 1
ATOM 625 C CA . THR A 1 84 ? -4.342 0.629 8.577 1.00 88.31 84 THR A CA 1
ATOM 626 C C . THR A 1 84 ? -5.414 0.032 7.658 1.00 88.31 84 THR A C 1
ATOM 628 O O . THR A 1 84 ? -6.387 0.698 7.288 1.00 88.31 84 THR A O 1
ATOM 631 N N . ILE A 1 85 ? -5.277 -1.244 7.283 1.00 86.62 85 ILE A N 1
ATOM 632 C CA . ILE A 1 85 ? -6.246 -1.890 6.384 1.00 86.62 85 ILE A CA 1
ATOM 633 C C . ILE A 1 85 ? -7.673 -1.869 6.961 1.00 86.62 85 ILE A C 1
ATOM 635 O O . ILE A 1 85 ? -8.632 -1.638 6.223 1.00 86.62 85 ILE A O 1
ATOM 639 N N . ALA A 1 86 ? -7.809 -2.020 8.283 1.00 85.56 86 ALA A N 1
ATOM 640 C CA . ALA A 1 86 ? -9.086 -1.971 8.990 1.00 85.56 86 ALA A CA 1
ATOM 641 C C . ALA A 1 86 ? -9.745 -0.583 8.890 1.00 85.56 86 ALA A C 1
ATOM 643 O O . ALA A 1 86 ? -10.924 -0.467 8.546 1.00 85.56 86 ALA A O 1
ATOM 644 N N . GLU A 1 87 ? -8.982 0.487 9.110 1.00 85.88 87 GLU A N 1
ATOM 645 C CA . GLU A 1 87 ? -9.476 1.860 8.969 1.00 85.88 87 GLU A CA 1
ATOM 646 C C . GLU A 1 87 ? -9.784 2.204 7.510 1.00 85.88 87 GLU A C 1
ATOM 648 O O . GLU A 1 87 ? -10.793 2.850 7.215 1.00 85.88 87 GLU A O 1
ATOM 653 N N . LEU A 1 88 ? -8.961 1.728 6.573 1.00 85.56 88 LEU A N 1
ATOM 654 C CA . LEU A 1 88 ? -9.163 1.921 5.140 1.00 85.56 88 LEU A CA 1
ATOM 655 C C . LEU A 1 88 ? -10.466 1.266 4.655 1.00 85.56 88 LEU A C 1
ATOM 657 O O . LEU A 1 88 ? -11.156 1.822 3.799 1.00 85.56 88 LEU A O 1
ATOM 661 N N . GLN 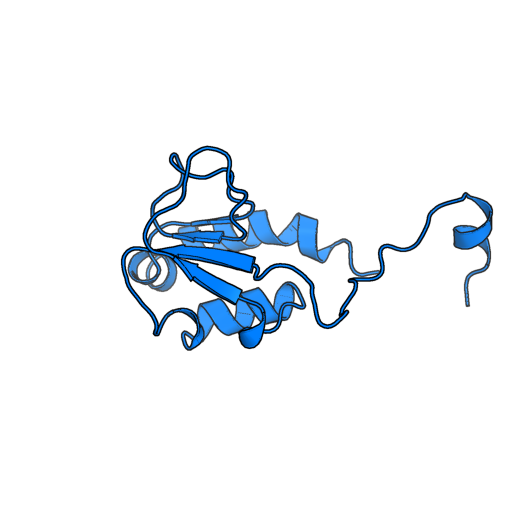A 1 89 ? -10.847 0.112 5.209 1.00 84.94 89 GLN A N 1
ATOM 662 C CA . GLN A 1 89 ? -12.131 -0.528 4.912 1.00 84.94 89 GLN A CA 1
ATOM 663 C C . GLN A 1 89 ? -13.326 0.294 5.413 1.00 84.94 89 GLN A C 1
ATOM 665 O O . GLN A 1 89 ? -14.343 0.380 4.713 1.00 84.94 89 GLN A O 1
ATOM 670 N N . GLN A 1 90 ? -13.209 0.891 6.598 1.00 87.44 90 GLN A N 1
ATOM 671 C CA . GLN A 1 90 ? -14.303 1.596 7.269 1.00 87.44 90 GLN A CA 1
ATOM 672 C C . GLN A 1 90 ? -14.456 3.047 6.792 1.00 87.44 90 GLN A C 1
ATOM 674 O O . GLN A 1 90 ? -15.571 3.566 6.715 1.00 87.44 90 GLN A O 1
ATOM 679 N N . SER A 1 91 ? -13.359 3.704 6.413 1.00 89.31 91 SER A N 1
ATOM 680 C CA . SER A 1 91 ? -13.352 5.121 6.065 1.00 89.31 91 SER A CA 1
ATOM 681 C C . SER A 1 91 ? -13.491 5.354 4.561 1.00 89.31 91 SER A C 1
ATOM 683 O O . SER A 1 91 ? -12.577 5.138 3.763 1.00 89.31 91 SER A O 1
ATOM 685 N N . ASN A 1 92 ? -14.638 5.906 4.158 1.00 86.56 92 ASN A N 1
ATOM 686 C CA . ASN A 1 92 ? -14.845 6.372 2.783 1.00 86.56 92 ASN A CA 1
ATOM 687 C C . ASN A 1 92 ? -13.894 7.520 2.406 1.00 86.56 92 ASN A C 1
ATOM 689 O O . ASN A 1 92 ? -13.553 7.678 1.234 1.00 86.56 92 ASN A O 1
ATOM 693 N N . GLN A 1 93 ? -13.455 8.312 3.387 1.00 87.38 93 GLN A N 1
ATOM 694 C CA . GLN A 1 93 ? -12.461 9.360 3.174 1.00 87.38 93 GLN A CA 1
ATOM 695 C C . GLN A 1 93 ? -11.089 8.754 2.862 1.00 87.38 93 GLN A C 1
ATOM 697 O O . GLN A 1 93 ? -10.453 9.182 1.902 1.00 87.38 93 GLN A O 1
ATOM 702 N N . ALA A 1 94 ? -10.676 7.713 3.594 1.00 84.62 94 ALA A N 1
ATOM 703 C CA . ALA A 1 94 ? -9.410 7.023 3.349 1.00 84.62 94 ALA A CA 1
ATOM 704 C C . ALA A 1 94 ? -9.369 6.374 1.955 1.00 84.62 94 ALA A C 1
ATOM 706 O O . ALA A 1 94 ? -8.381 6.514 1.239 1.00 84.62 94 ALA A O 1
ATOM 707 N N . LYS A 1 95 ? -10.472 5.755 1.508 1.00 86.81 95 LYS A N 1
ATOM 708 C CA . LYS A 1 95 ? -10.579 5.198 0.144 1.00 86.81 95 LYS A CA 1
ATOM 709 C C . LYS A 1 95 ? -10.455 6.266 -0.942 1.00 86.81 95 LYS A C 1
ATOM 711 O O . LYS A 1 95 ? -9.827 6.025 -1.968 1.00 86.81 95 LYS A O 1
ATOM 716 N N . ARG A 1 96 ? -11.043 7.450 -0.730 1.00 86.94 96 ARG A N 1
ATOM 717 C CA . ARG A 1 96 ? -10.908 8.580 -1.665 1.00 86.94 96 ARG A CA 1
ATOM 718 C C . ARG A 1 96 ? -9.478 9.106 -1.712 1.00 86.94 96 ARG A C 1
ATOM 720 O O . ARG A 1 96 ? -8.987 9.361 -2.804 1.00 86.94 96 ARG A O 1
ATOM 727 N N . ALA A 1 97 ? -8.820 9.226 -0.561 1.00 86.62 97 ALA A N 1
ATOM 728 C CA . ALA A 1 97 ? -7.421 9.640 -0.492 1.00 86.62 97 ALA A CA 1
ATOM 729 C C . ALA A 1 97 ? -6.505 8.636 -1.213 1.00 86.62 97 ALA A C 1
ATOM 731 O O . ALA A 1 97 ? -5.679 9.039 -2.026 1.00 86.62 97 ALA A O 1
ATOM 732 N N . LEU A 1 98 ? -6.722 7.332 -1.003 1.00 87.81 98 LEU A N 1
ATOM 733 C CA . LEU A 1 98 ? -6.044 6.276 -1.758 1.00 87.81 98 LEU A CA 1
ATOM 734 C C . LEU A 1 98 ? -6.278 6.431 -3.267 1.00 87.81 98 LEU A C 1
ATOM 736 O O . LEU A 1 98 ? -5.332 6.383 -4.043 1.00 87.81 98 LEU A O 1
ATOM 740 N N . TRP A 1 99 ? -7.521 6.665 -3.697 1.00 86.81 99 TRP A N 1
ATOM 741 C CA . TRP A 1 99 ? -7.823 6.867 -5.115 1.00 86.81 99 TRP A CA 1
ATOM 742 C C . TRP A 1 99 ? -7.099 8.079 -5.712 1.00 86.81 99 TRP A C 1
ATOM 744 O O . TRP A 1 99 ? -6.594 8.001 -6.827 1.00 86.81 99 TRP A O 1
ATOM 754 N N . GLN A 1 100 ? -6.999 9.180 -4.964 1.00 85.50 100 GLN A N 1
ATOM 755 C CA . GLN A 1 100 ? -6.244 10.365 -5.382 1.00 85.50 100 GLN A CA 1
ATOM 756 C C . GLN A 1 100 ? -4.744 10.089 -5.518 1.00 85.50 100 GLN A C 1
ATOM 758 O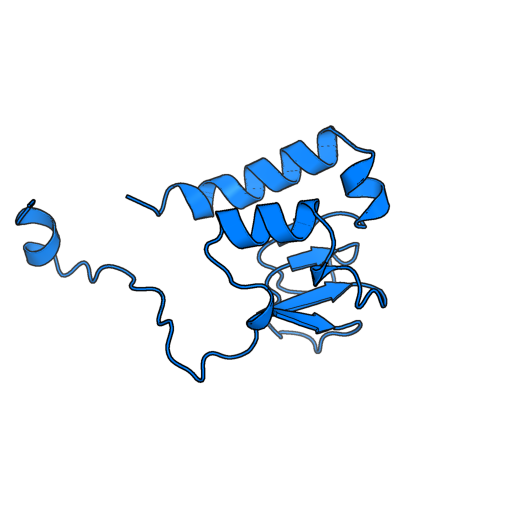 O . GLN A 1 100 ? -4.126 10.625 -6.432 1.00 85.50 100 GLN A O 1
ATOM 763 N N . GLN A 1 101 ? -4.173 9.243 -4.655 1.00 85.25 101 GLN A N 1
ATOM 764 C CA . GLN A 1 101 ? -2.777 8.808 -4.768 1.00 85.25 101 GLN A CA 1
ATOM 765 C C . GLN A 1 101 ? -2.565 7.854 -5.950 1.00 85.25 101 GLN A C 1
ATOM 767 O O . GLN A 1 101 ? -1.544 7.929 -6.620 1.00 85.25 101 GLN A O 1
ATOM 772 N N . LEU A 1 102 ? -3.534 6.982 -6.247 1.00 84.62 102 LEU A N 1
ATOM 773 C CA . LEU A 1 102 ? -3.461 6.055 -7.380 1.00 84.62 102 LEU A CA 1
ATOM 774 C C . LEU A 1 102 ? -3.628 6.760 -8.729 1.00 84.62 102 LEU A C 1
ATOM 776 O O . LEU A 1 102 ? -3.006 6.349 -9.704 1.00 84.62 102 LEU A O 1
ATOM 780 N N . TRP A 1 103 ? -4.451 7.808 -8.801 1.00 82.12 103 TRP A N 1
ATOM 781 C CA . TRP A 1 103 ? -4.838 8.449 -10.061 1.00 82.12 103 TRP A CA 1
ATOM 782 C C . TRP A 1 103 ? -3.655 8.824 -10.978 1.00 82.12 103 TRP A C 1
ATOM 784 O O . TRP A 1 103 ? -3.667 8.412 -12.140 1.00 82.12 103 TRP A O 1
ATOM 794 N N . PRO A 1 104 ? -2.584 9.492 -10.497 1.00 80.12 104 PRO A N 1
ATOM 795 C CA . PRO A 1 104 ? -1.420 9.820 -11.324 1.00 80.12 104 PRO A CA 1
ATOM 796 C C . PRO A 1 104 ? -0.675 8.592 -11.866 1.00 80.12 104 PRO A C 1
ATOM 798 O O . PRO A 1 104 ? -0.016 8.676 -12.899 1.00 80.12 104 PRO A O 1
ATOM 801 N N . HIS A 1 105 ? -0.768 7.450 -11.181 1.00 72.75 105 HIS A N 1
ATOM 802 C CA . HIS A 1 105 ? -0.163 6.191 -11.615 1.00 72.75 105 HIS A CA 1
ATOM 803 C C . HIS A 1 105 ? -1.022 5.446 -12.644 1.00 72.75 105 HIS A C 1
ATOM 805 O O . HIS A 1 105 ? -0.490 4.640 -13.405 1.00 72.75 105 HIS A O 1
ATOM 811 N N . LEU A 1 106 ? -2.328 5.725 -12.691 1.00 69.75 106 LEU A N 1
ATOM 812 C CA . LEU A 1 106 ? -3.274 5.117 -13.631 1.00 69.75 106 LEU A CA 1
ATOM 813 C C . LEU A 1 106 ? -3.338 5.870 -14.969 1.00 69.75 106 LEU A C 1
ATOM 815 O O . LEU A 1 106 ? -3.482 5.241 -16.013 1.00 69.75 106 LEU A O 1
ATOM 819 N N . ASP A 1 107 ? -3.165 7.195 -14.958 1.00 60.59 107 ASP A N 1
ATOM 820 C CA . ASP A 1 107 ? -3.173 8.047 -16.164 1.00 60.59 107 ASP A CA 1
ATOM 821 C C . ASP A 1 107 ? -1.961 7.800 -17.098 1.00 60.59 107 ASP A C 1
ATOM 823 O O . ASP A 1 107 ? -1.972 8.174 -18.267 1.00 60.59 107 ASP A O 1
ATOM 827 N N . GLY A 1 108 ? -0.918 7.112 -16.613 1.00 51.28 108 GLY A N 1
ATOM 828 C CA . GLY A 1 108 ? 0.231 6.673 -17.419 1.00 51.28 108 GLY A CA 1
ATOM 829 C C . GLY A 1 108 ? -0.032 5.444 -18.303 1.00 51.28 108 GLY A C 1
ATOM 830 O O . GLY A 1 108 ? 0.872 5.003 -19.014 1.00 51.28 108 GLY A O 1
ATOM 831 N N . VAL A 1 109 ? -1.242 4.876 -18.254 1.00 44.84 109 VAL A N 1
ATOM 832 C CA . VAL A 1 109 ? -1.679 3.736 -19.071 1.00 44.84 109 VAL A CA 1
ATOM 833 C C . VAL A 1 109 ? -2.503 4.252 -20.260 1.00 44.84 109 VAL A C 1
ATOM 835 O O . VAL A 1 109 ? -3.725 4.115 -20.293 1.00 44.84 109 VAL A O 1
ATOM 838 N N . GLN A 1 110 ? -1.833 4.857 -21.246 1.00 34.88 110 GLN A N 1
ATOM 839 C CA . GLN A 1 110 ? -2.365 5.054 -22.605 1.00 34.88 110 GLN A CA 1
ATOM 840 C C . GLN A 1 110 ? -1.379 4.567 -23.667 1.00 34.88 110 GLN A C 1
ATOM 842 O O . GLN A 1 110 ? -0.166 4.858 -23.549 1.00 34.88 110 GLN A O 1
#

Foldseek 3Di:
DDPPCVVVVPDQPDPPPDPDDAQAEEEDQDDPCCLVDPVSVVLCVLLVHDSVSHDYDPDDDAPDEHQEYECPQPRHVYLHYAHHPVCCVVDPVRVVSRCVSCVVSNVSPD

Organism: NCBI:txid552357

pLDDT: mean 73.45, std 15.9, range [34.88, 89.31]

InterPro domains:
  IPR004615 DNA polymerase III, psi subunit [PF03603] (3-102)
  IPR036654 DNA polymerase III, psi subunit superfamily [G3DSA:3.40.50.10220] (22-108)
  IPR036654 DNA polymerase III, psi subunit superfamily [SSF102220] (20-108)

Radius of gyration: 15.78 Å; chains: 1; bounding box: 31×25×47 Å

Sequence (110 aa):
MNKFLHAMGITQWRPKVGAGAPALLLLADDDHSLLQHPLVITVLRLLGIAPEACQVISEVDAGTPVLWSFGHSDEADAKISTPTIAELQQSNQAKRALWQQLWPHLDGVQ

Secondary structure (DSSP, 8-state):
--TTTGGGT---------TTPPPEEEE-SS-TTGGG-HHHHHHHHHTT--GGGEEEES---TT-EEEEEES-TTTSEEEEEES-HHHHHH-HHHHHHHHHHHHHHHTT--